Protein AF-A0A4R3A2L8-F1 (afdb_monomer_lite)

pLDDT: mean 87.56, std 13.2, range [48.69, 98.38]

Radius of gyration: 19.35 Å; chains: 1; bounding box: 38×55×42 Å

Sequence (112 aa):
MFNNTFIKFILLLIIFIFIEEMKKFPNVCPSCDTKLEVSKLTCSSCNTEVSGKFMLPIWTQLTLEEQDFVLEFLLKSGSLKEMANQLGKSYPTVRNKLDDLIDKLLGLKNND

Structure (mmCIF, N/CA/C/O backbone):
data_AF-A0A4R3A2L8-F1
#
_entry.id   AF-A0A4R3A2L8-F1
#
loop_
_atom_site.group_PDB
_atom_site.id
_atom_site.type_symbol
_atom_site.label_atom_id
_atom_site.label_alt_id
_atom_site.label_comp_id
_atom_site.label_asym_id
_atom_site.label_entity_id
_atom_site.label_seq_id
_atom_site.pdbx_PDB_ins_code
_atom_site.Cartn_x
_atom_site.Cartn_y
_atom_site.Cartn_z
_atom_site.occupancy
_atom_site.B_iso_or_equiv
_atom_site.auth_seq_id
_atom_site.auth_comp_id
_atom_site.auth_asym_id
_atom_site.auth_atom_id
_atom_site.pdbx_PDB_model_num
ATOM 1 N N . MET A 1 1 ? -16.028 40.356 4.380 1.00 52.44 1 MET A N 1
ATOM 2 C CA . MET A 1 1 ? -15.665 39.455 5.495 1.00 52.44 1 MET A CA 1
ATOM 3 C C . MET A 1 1 ? -16.095 38.054 5.078 1.00 52.44 1 MET A C 1
ATOM 5 O O . MET A 1 1 ? -17.288 37.788 5.049 1.00 52.44 1 MET A O 1
ATOM 9 N N . PHE A 1 2 ? -15.177 37.222 4.578 1.00 57.62 2 PHE A N 1
ATOM 10 C CA . PHE A 1 2 ? -15.540 35.876 4.118 1.00 57.62 2 PHE A CA 1
ATOM 11 C C . PHE A 1 2 ? -15.897 35.011 5.331 1.00 57.62 2 PHE A C 1
ATOM 13 O O . PHE A 1 2 ? -15.152 34.984 6.306 1.00 57.62 2 PHE A O 1
ATOM 20 N N . ASN A 1 3 ? -17.058 34.355 5.297 1.00 72.81 3 ASN A N 1
ATOM 21 C CA . ASN A 1 3 ? -17.514 33.504 6.395 1.00 72.81 3 ASN A CA 1
ATOM 22 C C . ASN A 1 3 ? -16.608 32.259 6.513 1.00 72.81 3 ASN A C 1
ATOM 24 O O . ASN A 1 3 ? -16.125 31.752 5.499 1.00 72.81 3 ASN A O 1
ATOM 28 N N . ASN A 1 4 ? -16.418 31.733 7.727 1.00 69.94 4 ASN A N 1
ATOM 29 C CA . ASN A 1 4 ? -15.593 30.550 8.008 1.00 69.94 4 ASN A CA 1
ATOM 30 C C . ASN A 1 4 ? -15.965 29.338 7.138 1.00 69.94 4 ASN A C 1
ATOM 32 O O . ASN A 1 4 ? -15.092 28.563 6.760 1.00 69.94 4 ASN A O 1
ATOM 36 N N . THR A 1 5 ? -17.235 29.200 6.750 1.00 78.62 5 THR A N 1
ATOM 37 C CA . THR A 1 5 ? -17.692 28.157 5.817 1.00 78.62 5 THR A CA 1
ATOM 38 C C . THR A 1 5 ? -17.070 28.299 4.424 1.00 78.62 5 THR A C 1
ATOM 40 O O . THR A 1 5 ? -16.684 27.302 3.823 1.00 78.62 5 THR A O 1
ATOM 43 N N . 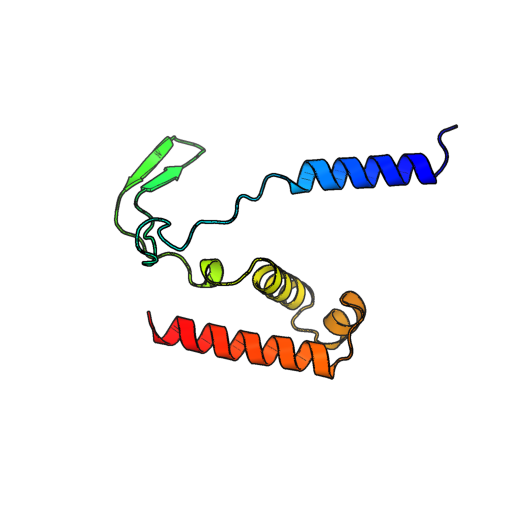PHE A 1 6 ? -16.917 29.527 3.925 1.00 84.31 6 PHE A N 1
ATOM 44 C CA . PHE A 1 6 ? -16.328 29.806 2.613 1.00 84.31 6 PHE A CA 1
ATOM 45 C C . PHE A 1 6 ? -14.815 29.562 2.612 1.00 84.31 6 PHE A C 1
ATOM 47 O O . PHE A 1 6 ? -14.285 28.948 1.692 1.00 84.31 6 PHE A O 1
ATOM 54 N N . ILE A 1 7 ? -14.133 29.953 3.693 1.00 80.94 7 ILE A N 1
ATOM 55 C CA . ILE A 1 7 ? -12.703 29.672 3.890 1.00 80.94 7 ILE A CA 1
ATOM 56 C C . ILE A 1 7 ? -12.463 28.157 3.977 1.00 80.94 7 ILE A C 1
ATOM 58 O O . ILE A 1 7 ? -11.541 27.639 3.353 1.00 80.94 7 ILE A O 1
ATOM 62 N N . LYS A 1 8 ? -13.330 27.423 4.687 1.00 77.00 8 LYS A N 1
ATOM 63 C CA . LYS A 1 8 ? -13.257 25.959 4.797 1.00 77.00 8 LYS A CA 1
ATOM 64 C C . LYS A 1 8 ? -13.509 25.263 3.456 1.00 77.00 8 LYS A C 1
ATOM 66 O O . LYS A 1 8 ? -12.847 24.276 3.162 1.00 77.00 8 LYS A O 1
ATOM 71 N N . PHE A 1 9 ? -14.415 25.792 2.632 1.00 85.50 9 PHE A N 1
ATOM 72 C CA . PHE A 1 9 ? -14.680 25.279 1.286 1.00 85.50 9 PHE A CA 1
ATOM 73 C C . PHE A 1 9 ? -13.497 25.508 0.338 1.00 85.50 9 PHE A C 1
ATOM 75 O O . PHE A 1 9 ? -13.119 24.600 -0.392 1.00 85.50 9 PHE A O 1
ATOM 82 N N . ILE A 1 10 ? -12.857 26.679 0.404 1.00 83.56 10 ILE A N 1
ATOM 83 C CA . ILE A 1 10 ? -11.638 26.971 -0.363 1.00 83.56 10 ILE A CA 1
ATOM 84 C C . ILE A 1 10 ? -10.475 26.083 0.087 1.00 83.56 10 ILE A C 1
ATOM 86 O O . ILE A 1 10 ? -9.788 25.530 -0.760 1.00 83.56 10 ILE A O 1
ATOM 90 N N . LEU A 1 11 ? -10.266 25.895 1.394 1.00 76.19 11 LEU A N 1
ATOM 91 C CA . LEU A 1 11 ? -9.231 24.986 1.898 1.00 76.19 11 LEU A CA 1
ATOM 92 C C . LEU A 1 11 ? -9.486 23.541 1.462 1.00 76.19 11 LEU A C 1
ATOM 94 O O . LEU A 1 11 ? -8.552 22.873 1.037 1.00 76.19 11 LEU A O 1
ATOM 98 N N . LEU A 1 12 ? -10.739 23.078 1.507 1.00 76.19 12 LEU A N 1
ATOM 99 C CA . LEU A 1 12 ? -11.118 21.759 1.000 1.00 76.19 12 LEU A CA 1
ATOM 100 C C . LEU A 1 12 ? -10.880 21.637 -0.504 1.00 76.19 12 LEU A C 1
ATOM 102 O O . LEU A 1 12 ? -10.338 20.626 -0.920 1.00 76.19 12 LEU A O 1
ATOM 106 N N . LEU A 1 13 ? -11.219 22.655 -1.300 1.00 75.88 13 LEU A N 1
ATOM 107 C CA . LEU A 1 13 ? -10.949 22.682 -2.740 1.00 75.88 13 LEU A CA 1
ATOM 108 C C . LEU A 1 13 ? -9.452 22.706 -3.051 1.00 75.88 13 LEU A C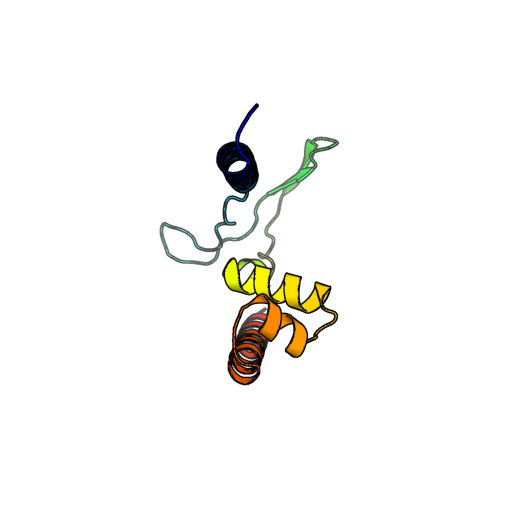 1
ATOM 110 O O . LEU A 1 13 ? -9.022 21.981 -3.933 1.00 75.88 13 LEU A O 1
ATOM 114 N N . ILE A 1 14 ? -8.648 23.486 -2.323 1.00 74.00 14 ILE A N 1
ATOM 115 C CA . ILE A 1 14 ? -7.187 23.518 -2.4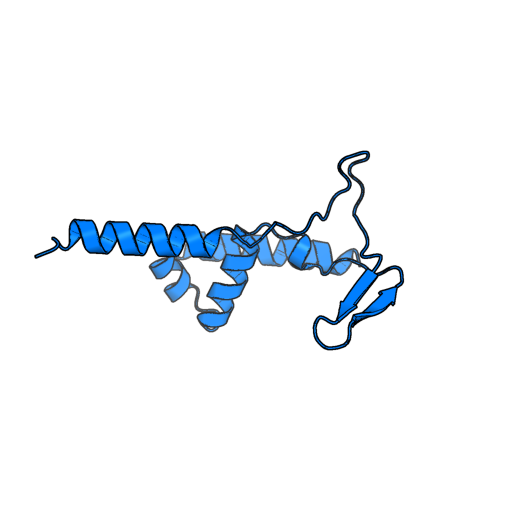86 1.00 74.00 14 ILE A CA 1
ATOM 116 C C . ILE A 1 14 ? -6.590 22.158 -2.119 1.00 74.00 14 ILE A C 1
ATOM 118 O O . ILE A 1 14 ? -5.773 21.643 -2.868 1.00 74.00 14 ILE A O 1
ATOM 122 N N . ILE A 1 15 ? -7.030 21.542 -1.019 1.00 67.25 15 ILE A N 1
ATOM 123 C CA . ILE A 1 15 ? -6.631 20.179 -0.646 1.00 67.25 15 ILE A CA 1
ATOM 124 C C . ILE A 1 15 ? -7.046 19.184 -1.741 1.00 67.25 15 ILE A C 1
ATOM 126 O O . ILE A 1 15 ? -6.236 18.360 -2.138 1.00 67.25 15 ILE A O 1
ATOM 130 N N . PHE A 1 16 ? -8.261 19.293 -2.285 1.00 64.19 16 PHE A N 1
ATOM 131 C CA . PHE A 1 16 ? -8.746 18.432 -3.370 1.00 64.19 16 PHE A CA 1
ATOM 132 C C . PHE A 1 16 ? -7.916 18.592 -4.655 1.00 64.19 16 PHE A C 1
ATOM 134 O O . PHE A 1 16 ? -7.555 17.597 -5.271 1.00 64.19 16 PHE A O 1
ATOM 141 N N . ILE A 1 17 ? -7.556 19.831 -5.008 1.00 59.28 17 ILE A N 1
ATOM 142 C CA . ILE A 1 17 ? -6.690 20.168 -6.150 1.00 59.28 17 ILE A CA 1
ATOM 143 C C . ILE A 1 17 ? -5.261 19.644 -5.929 1.00 59.28 17 ILE A C 1
ATOM 145 O O . ILE A 1 17 ? -4.639 19.159 -6.866 1.00 59.28 17 ILE A O 1
ATOM 149 N N . PHE A 1 18 ? -4.736 19.694 -4.700 1.00 56.12 18 PHE A N 1
ATOM 150 C CA . PHE A 1 18 ? -3.406 19.163 -4.368 1.00 56.12 18 PHE A CA 1
ATOM 151 C C . PHE A 1 18 ? -3.356 17.627 -4.279 1.00 56.12 18 PHE A C 1
ATOM 153 O O . PHE A 1 18 ? -2.280 17.052 -4.418 1.00 56.12 18 PHE A O 1
ATOM 160 N N . ILE A 1 19 ? -4.488 16.951 -4.053 1.00 53.47 19 ILE A N 1
ATOM 161 C CA . ILE A 1 19 ? -4.566 15.482 -3.960 1.00 53.47 19 ILE A CA 1
ATOM 162 C C . ILE A 1 19 ? -4.591 14.809 -5.350 1.00 53.47 19 ILE A C 1
ATOM 164 O O . ILE A 1 19 ? -4.300 13.619 -5.459 1.00 53.47 19 ILE A O 1
ATOM 168 N N . GLU A 1 20 ? -4.879 15.543 -6.429 1.00 48.69 20 GLU A N 1
ATOM 169 C CA . GLU A 1 20 ? -5.179 14.955 -7.745 1.00 48.69 20 GLU A CA 1
ATOM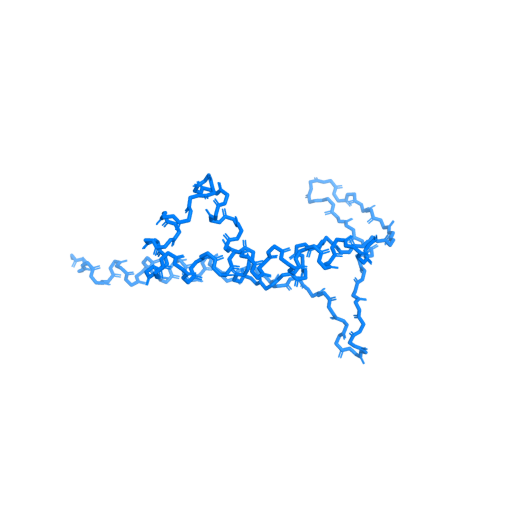 170 C C . GLU A 1 20 ? -3.989 14.360 -8.536 1.00 48.69 20 GLU A C 1
ATOM 172 O O . GLU A 1 20 ? -4.204 13.790 -9.605 1.00 48.69 20 GLU A O 1
ATOM 177 N N . GLU A 1 21 ? -2.745 14.395 -8.043 1.00 50.97 21 GLU A N 1
ATOM 178 C CA . GLU A 1 21 ? -1.571 14.004 -8.855 1.00 50.97 21 GLU A CA 1
ATOM 179 C C . GLU A 1 21 ? -0.832 12.717 -8.442 1.00 50.97 21 GLU A C 1
ATOM 181 O O . GLU A 1 21 ? 0.287 12.46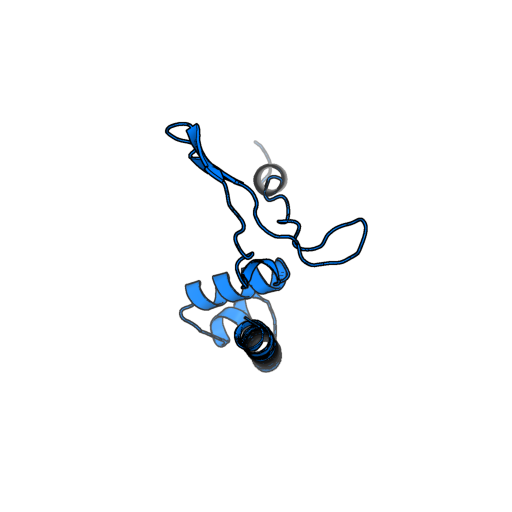8 -8.885 1.00 50.97 21 GLU A O 1
ATOM 186 N N . MET A 1 22 ? -1.447 11.819 -7.671 1.00 51.34 22 MET A N 1
ATOM 187 C CA . MET A 1 22 ? -0.868 10.487 -7.424 1.00 51.34 22 MET A CA 1
ATOM 188 C C . MET A 1 22 ? -1.551 9.439 -8.308 1.00 51.34 22 MET A C 1
ATOM 190 O O . MET A 1 22 ? -2.432 8.695 -7.874 1.00 51.34 22 MET A O 1
ATOM 194 N N . LYS A 1 23 ? -1.151 9.366 -9.585 1.00 61.38 23 LYS A N 1
ATOM 195 C CA . LYS A 1 23 ? -1.573 8.268 -10.470 1.00 61.38 23 LYS A CA 1
ATOM 196 C C . LYS A 1 23 ? -1.119 6.940 -9.864 1.00 61.38 23 LYS A C 1
ATOM 198 O O . LYS A 1 23 ? 0.073 6.724 -9.652 1.00 61.38 23 LYS A O 1
ATOM 203 N N . LYS A 1 24 ? -2.072 6.040 -9.603 1.00 66.94 24 LYS A N 1
ATOM 204 C CA . LYS A 1 24 ? -1.789 4.690 -9.103 1.00 66.94 24 LYS A CA 1
ATOM 205 C C . LYS A 1 24 ? -0.805 3.997 -10.045 1.00 66.94 24 LYS A C 1
ATOM 207 O O . LYS A 1 24 ? -1.036 3.953 -11.253 1.00 66.94 24 LYS A O 1
ATOM 212 N N . PHE A 1 25 ? 0.267 3.443 -9.488 1.00 77.00 25 PHE A N 1
ATOM 213 C CA . PHE A 1 25 ? 1.230 2.675 -10.266 1.00 77.00 25 PHE A CA 1
ATOM 214 C C . PHE A 1 25 ? 0.531 1.428 -10.844 1.00 77.00 25 PHE A C 1
ATOM 216 O O . PHE A 1 25 ? 0.010 0.622 -10.064 1.00 77.00 25 PHE A O 1
ATOM 223 N N . PRO A 1 26 ? 0.469 1.247 -12.176 1.00 84.25 26 PRO A N 1
ATOM 224 C CA . PRO A 1 26 ? -0.135 0.059 -12.760 1.00 84.25 26 PRO A CA 1
ATOM 225 C C . PRO A 1 26 ? 0.778 -1.141 -12.497 1.00 84.25 26 PRO A C 1
ATOM 227 O O . PRO A 1 26 ? 1.918 -1.182 -12.950 1.00 84.25 26 PRO A O 1
ATOM 230 N N . ASN A 1 27 ? 0.280 -2.117 -11.742 1.00 86.69 27 ASN A N 1
ATOM 231 C CA . ASN A 1 27 ? 1.013 -3.333 -11.378 1.00 86.69 27 ASN A CA 1
ATOM 232 C C . ASN A 1 27 ? 0.536 -4.581 -12.148 1.00 86.69 27 ASN A C 1
ATOM 234 O O . ASN A 1 27 ? 1.147 -5.643 -12.035 1.00 86.69 27 ASN A O 1
ATOM 238 N N . VAL A 1 28 ? -0.520 -4.442 -12.957 1.00 88.31 28 VAL A N 1
ATOM 239 C CA . VAL A 1 28 ? -1.139 -5.502 -13.764 1.00 88.31 28 VAL A CA 1
ATOM 240 C C . VAL A 1 28 ? -1.307 -5.020 -15.206 1.00 88.31 28 VAL A C 1
ATOM 242 O O . VAL A 1 28 ? -1.667 -3.867 -15.450 1.00 88.31 28 VAL A O 1
ATOM 245 N N . CYS A 1 29 ? -1.031 -5.904 -16.165 1.00 90.00 29 CYS A N 1
ATOM 246 C CA . CYS A 1 29 ? -1.177 -5.650 -17.591 1.00 90.00 29 CYS A CA 1
ATOM 247 C C . CYS A 1 29 ? -2.665 -5.656 -17.990 1.00 90.00 29 CYS A C 1
ATOM 249 O O . CYS A 1 29 ? -3.309 -6.692 -17.840 1.00 90.00 29 CYS A O 1
ATOM 251 N N . PRO A 1 30 ? -3.214 -4.572 -18.573 1.00 92.00 30 PRO A N 1
ATOM 252 C CA . PRO A 1 30 ? -4.633 -4.493 -18.942 1.00 92.00 30 PRO A CA 1
ATOM 253 C C . PRO A 1 30 ? -5.037 -5.417 -20.104 1.00 92.00 30 PRO A C 1
ATOM 255 O O . PRO A 1 30 ? -6.218 -5.512 -20.421 1.00 92.00 30 PRO A O 1
ATOM 258 N N . SER A 1 31 ? -4.073 -6.063 -20.765 1.00 95.69 31 SER A N 1
ATOM 259 C CA . SER A 1 31 ? -4.327 -6.947 -21.909 1.00 95.69 31 SER A CA 1
ATOM 260 C C . SER A 1 31 ? -4.376 -8.430 -21.541 1.00 95.69 31 SER A C 1
ATOM 262 O O . SER A 1 31 ? -5.016 -9.203 -22.248 1.00 95.69 31 SER A O 1
ATOM 264 N N . CYS A 1 32 ? -3.656 -8.854 -20.499 1.00 95.31 32 CYS A N 1
ATOM 265 C CA . CYS A 1 32 ? -3.498 -10.275 -20.158 1.00 95.31 32 CYS A CA 1
ATOM 266 C C . CYS A 1 32 ? -3.461 -10.562 -18.653 1.00 95.31 32 CYS A C 1
ATOM 268 O O . CYS A 1 32 ? -3.144 -11.681 -18.263 1.00 95.31 32 CYS A O 1
ATOM 270 N N . ASP A 1 33 ? -3.721 -9.557 -17.815 1.00 90.94 33 ASP A N 1
ATOM 271 C CA . ASP A 1 33 ? -3.781 -9.648 -16.351 1.00 90.94 33 ASP A CA 1
ATOM 272 C C . ASP A 1 33 ? -2.497 -10.155 -15.661 1.00 90.94 33 ASP A C 1
ATOM 274 O O . ASP A 1 33 ? -2.480 -10.446 -14.465 1.00 90.94 33 ASP A O 1
ATOM 278 N N . THR A 1 34 ? -1.376 -10.217 -16.385 1.00 90.00 34 THR A N 1
ATOM 279 C CA . THR A 1 34 ? -0.069 -10.589 -15.826 1.00 90.00 34 THR A CA 1
ATOM 280 C C . THR A 1 34 ? 0.580 -9.414 -15.096 1.00 90.00 34 THR A C 1
ATOM 282 O O . THR A 1 34 ? 0.329 -8.251 -15.421 1.00 90.00 34 THR A O 1
ATOM 285 N N . LYS A 1 35 ? 1.472 -9.700 -14.137 1.00 88.19 35 LYS A N 1
ATOM 286 C CA . LYS A 1 35 ? 2.244 -8.661 -13.436 1.00 88.19 35 LYS A CA 1
ATOM 287 C C . LYS A 1 35 ? 3.126 -7.878 -14.414 1.00 88.19 35 LYS A C 1
ATOM 289 O O . LYS A 1 35 ? 3.707 -8.459 -15.330 1.00 88.19 35 LYS A O 1
ATOM 294 N N . LEU A 1 36 ? 3.209 -6.565 -14.215 1.00 90.50 36 LEU A N 1
ATOM 295 C CA . LEU A 1 36 ? 4.102 -5.689 -14.976 1.00 90.50 36 LEU A CA 1
ATOM 296 C C . LEU A 1 36 ? 5.513 -5.670 -14.367 1.00 90.50 36 LEU A C 1
ATOM 298 O O . LEU A 1 36 ? 5.687 -5.858 -13.165 1.00 90.50 36 LEU A O 1
ATOM 302 N N . GLU A 1 37 ? 6.510 -5.389 -15.203 1.00 90.38 37 GLU A N 1
ATOM 303 C CA . GLU A 1 37 ? 7.897 -5.122 -14.805 1.00 90.38 37 GLU A CA 1
ATOM 304 C C . GLU A 1 37 ? 8.256 -3.675 -15.161 1.00 90.38 37 GLU A C 1
ATOM 306 O O . GLU A 1 37 ? 7.768 -3.124 -16.153 1.00 90.38 37 GLU A O 1
ATOM 311 N N . VAL A 1 38 ? 9.133 -3.050 -14.376 1.00 91.44 38 VAL A N 1
ATOM 312 C CA . VAL A 1 38 ? 9.699 -1.745 -14.730 1.00 91.44 38 VAL A CA 1
ATOM 313 C C . VAL A 1 38 ? 10.738 -1.959 -15.825 1.00 91.44 38 VAL A C 1
ATOM 315 O O . VAL A 1 38 ? 11.679 -2.729 -15.639 1.00 91.44 38 VAL A O 1
ATOM 318 N N . SER A 1 39 ? 10.586 -1.260 -16.951 1.00 93.88 39 SER A N 1
ATOM 319 C CA . SER A 1 39 ? 11.517 -1.343 -18.084 1.00 93.88 39 SER A CA 1
ATOM 320 C C . SER A 1 39 ? 12.574 -0.230 -18.105 1.00 93.88 39 SER A C 1
ATOM 322 O O . SER A 1 39 ? 13.634 -0.377 -18.720 1.00 93.88 39 SER A O 1
ATOM 324 N N . LYS A 1 40 ? 12.271 0.915 -17.478 1.00 94.81 40 LYS A N 1
ATOM 325 C CA . LYS A 1 40 ? 13.062 2.144 -17.587 1.00 94.81 40 LYS A CA 1
ATOM 326 C C . LYS A 1 40 ? 12.801 3.100 -16.421 1.00 94.81 40 LYS A C 1
ATOM 328 O O . LYS A 1 40 ? 11.654 3.307 -16.035 1.00 94.81 40 LYS A O 1
ATOM 333 N N . LEU A 1 41 ? 13.864 3.719 -15.912 1.00 94.06 41 LEU A N 1
ATOM 334 C CA . LEU A 1 41 ? 13.841 4.815 -14.941 1.00 94.06 41 LEU A CA 1
ATOM 335 C C . LEU A 1 41 ? 14.592 6.020 -15.517 1.00 94.06 41 LEU A C 1
ATOM 337 O O . LEU A 1 41 ? 15.624 5.849 -16.167 1.00 94.06 41 LEU A O 1
ATOM 341 N N . THR A 1 42 ? 14.104 7.229 -15.248 1.00 96.69 42 THR A N 1
ATOM 342 C CA . THR A 1 42 ? 14.734 8.477 -15.703 1.00 96.69 42 THR A CA 1
ATOM 343 C C . THR A 1 42 ? 15.004 9.385 -14.511 1.00 96.69 42 THR A C 1
ATOM 345 O O . THR A 1 42 ? 14.101 9.686 -13.732 1.00 96.69 42 THR A O 1
ATOM 348 N N . CYS A 1 43 ? 16.250 9.835 -14.368 1.00 96.69 43 CYS A N 1
ATOM 349 C CA . CYS A 1 43 ? 16.625 10.828 -13.366 1.00 96.69 43 CYS A CA 1
ATOM 350 C C . CYS A 1 43 ? 16.118 12.216 -13.781 1.00 96.69 43 CYS A C 1
ATOM 352 O O . CYS A 1 43 ? 16.501 12.718 -14.835 1.00 96.69 43 CYS A O 1
ATOM 354 N N . SER A 1 44 ? 15.322 12.873 -12.938 1.00 95.81 44 SER A N 1
ATOM 355 C CA . SER A 1 44 ? 14.777 14.210 -13.219 1.00 95.81 44 SER A CA 1
ATOM 356 C C . SER A 1 44 ? 15.818 15.337 -13.173 1.00 95.81 44 SER A C 1
ATOM 358 O O . SER A 1 44 ? 15.558 16.422 -13.684 1.00 95.81 44 SER A O 1
ATOM 360 N N . SER A 1 45 ? 16.995 15.109 -12.579 1.00 97.81 45 SER A N 1
ATOM 361 C CA . SER A 1 45 ? 18.035 16.141 -12.434 1.00 97.81 45 SER A CA 1
ATOM 362 C C . SER A 1 45 ? 19.025 16.193 -13.599 1.00 97.81 45 SER A C 1
ATOM 364 O O . SER A 1 45 ? 19.500 17.270 -13.945 1.00 97.81 45 SER A O 1
ATOM 366 N N . CYS A 1 46 ? 19.368 15.046 -14.191 1.00 97.75 46 CYS A N 1
ATOM 367 C CA . CYS A 1 46 ? 20.378 14.955 -15.256 1.00 97.75 46 CYS A CA 1
ATOM 368 C C . CYS A 1 46 ? 19.911 14.186 -16.499 1.00 97.75 46 CYS A C 1
ATOM 370 O O . CYS A 1 46 ? 20.694 14.007 -17.427 1.00 97.75 46 CYS A O 1
ATOM 372 N N . ASN A 1 47 ? 18.652 13.734 -16.531 1.00 97.19 47 ASN A N 1
ATOM 373 C CA . ASN A 1 47 ? 18.054 12.942 -17.611 1.00 97.19 47 ASN A CA 1
ATOM 374 C C . ASN A 1 47 ? 18.738 11.594 -17.890 1.00 97.19 47 ASN A C 1
ATOM 376 O O . ASN A 1 47 ? 18.448 10.967 -18.905 1.00 97.19 47 ASN A O 1
ATOM 380 N N . THR A 1 48 ? 19.611 11.113 -16.998 1.00 97.81 48 THR A N 1
ATOM 381 C CA . THR A 1 48 ? 20.179 9.766 -17.115 1.00 97.81 48 THR A CA 1
ATOM 382 C C . THR A 1 48 ? 19.066 8.727 -17.121 1.00 97.81 48 THR A C 1
ATOM 384 O O . THR A 1 48 ? 18.200 8.722 -16.241 1.00 97.81 48 THR A O 1
ATOM 387 N N . GLU A 1 49 ? 19.129 7.828 -18.098 1.00 97.94 49 GLU A N 1
ATOM 388 C CA . GLU A 1 49 ? 18.183 6.735 -18.262 1.00 97.94 49 GLU A CA 1
ATOM 389 C C . GLU A 1 49 ? 18.818 5.417 -17.829 1.00 97.94 49 GLU A C 1
ATOM 391 O O . GLU A 1 49 ? 19.902 5.048 -18.282 1.00 97.94 49 GLU A O 1
ATOM 396 N N . VAL A 1 50 ? 18.117 4.685 -16.972 1.00 96.69 50 VAL A N 1
ATOM 397 C CA . VAL A 1 50 ? 18.493 3.337 -16.549 1.00 96.69 50 VAL A CA 1
ATOM 398 C C . VAL A 1 50 ? 17.449 2.382 -17.108 1.00 96.69 50 VAL A C 1
ATOM 400 O O . VAL A 1 50 ? 16.292 2.418 -16.696 1.00 96.69 50 VAL A O 1
ATOM 403 N N . SER A 1 51 ? 17.847 1.557 -18.076 1.00 97.00 51 SER A N 1
ATOM 404 C CA . SER A 1 51 ? 16.968 0.577 -18.729 1.00 97.00 51 SER A CA 1
ATOM 405 C C . SER A 1 51 ? 17.342 -0.841 -18.312 1.00 97.00 51 SER A C 1
ATOM 407 O O . SER A 1 51 ? 18.517 -1.154 -18.136 1.00 97.00 51 SER A O 1
ATOM 409 N N . GLY A 1 52 ? 16.343 -1.701 -18.159 1.00 93.94 52 GLY A N 1
ATOM 410 C CA . GLY A 1 52 ? 16.514 -3.071 -17.686 1.00 93.94 52 GLY A CA 1
ATOM 411 C C . GLY A 1 52 ? 15.170 -3.693 -17.336 1.00 93.94 52 GLY A C 1
ATOM 412 O O . GLY A 1 52 ? 14.135 -3.072 -17.536 1.00 93.94 52 GLY A O 1
ATOM 413 N N . LYS A 1 53 ? 15.179 -4.918 -16.817 1.00 92.50 53 LYS A N 1
ATOM 414 C CA . LYS A 1 53 ? 13.987 -5.531 -16.227 1.00 92.50 53 LYS A CA 1
ATOM 415 C C . LYS A 1 53 ? 14.112 -5.451 -14.718 1.00 92.50 53 LYS A C 1
ATOM 417 O O . LYS A 1 53 ? 14.995 -6.091 -14.152 1.00 92.50 53 LYS A O 1
ATOM 422 N N . PHE A 1 54 ? 13.258 -4.658 -14.084 1.00 90.12 54 PHE A N 1
ATOM 423 C CA . PHE A 1 54 ? 13.213 -4.554 -12.631 1.00 90.12 54 PHE A CA 1
ATOM 424 C C . PHE A 1 54 ? 11.849 -5.005 -12.128 1.00 90.12 54 PHE A C 1
ATOM 426 O O . PHE A 1 54 ? 10.807 -4.620 -12.668 1.00 90.12 54 PHE A O 1
ATOM 433 N N . MET A 1 55 ? 11.859 -5.812 -11.073 1.00 86.31 55 MET A N 1
ATOM 434 C CA . MET A 1 55 ? 10.632 -6.190 -10.390 1.00 86.31 55 MET A CA 1
ATOM 435 C C . MET A 1 55 ? 10.003 -4.975 -9.720 1.00 86.31 55 MET A C 1
ATOM 437 O O . MET A 1 55 ? 10.693 -4.081 -9.220 1.00 86.31 55 MET A O 1
ATOM 441 N N . LEU A 1 56 ? 8.674 -4.955 -9.698 1.00 87.50 56 LEU A N 1
ATOM 442 C CA . LEU A 1 56 ? 7.951 -3.945 -8.949 1.00 87.50 56 LEU A CA 1
ATOM 443 C C . LEU A 1 56 ? 8.127 -4.171 -7.444 1.00 87.50 56 LEU A C 1
ATOM 445 O O . LEU A 1 56 ? 7.998 -5.307 -6.988 1.00 87.50 56 LEU A O 1
ATOM 449 N N . PRO A 1 57 ? 8.361 -3.110 -6.650 1.00 87.25 57 PRO A N 1
ATOM 450 C CA . PRO A 1 57 ? 8.412 -3.236 -5.202 1.00 87.25 57 PRO A CA 1
ATOM 451 C C . PRO A 1 57 ? 7.123 -3.844 -4.649 1.00 87.25 57 PRO A C 1
ATOM 453 O O . PRO A 1 57 ? 6.027 -3.513 -5.108 1.00 87.25 57 PRO A O 1
ATOM 456 N N . ILE A 1 58 ? 7.245 -4.654 -3.600 1.00 88.81 58 ILE A N 1
ATOM 457 C CA . ILE A 1 58 ? 6.135 -5.346 -2.922 1.00 88.81 58 ILE A CA 1
ATOM 458 C C . ILE A 1 58 ? 4.986 -4.384 -2.567 1.00 88.81 58 ILE A C 1
ATOM 460 O O . ILE A 1 58 ? 3.813 -4.699 -2.747 1.00 88.81 58 ILE A O 1
ATOM 464 N N . TRP A 1 59 ? 5.329 -3.162 -2.151 1.00 88.00 59 TRP A N 1
ATOM 465 C CA . TRP A 1 59 ? 4.394 -2.090 -1.797 1.00 88.00 59 TRP A CA 1
ATOM 466 C C . TRP A 1 59 ? 3.415 -1.725 -2.914 1.00 88.00 59 TRP A C 1
ATOM 468 O O . TRP A 1 59 ? 2.272 -1.377 -2.638 1.00 88.00 59 TRP A O 1
ATOM 478 N N . THR A 1 60 ? 3.823 -1.858 -4.179 1.00 87.88 60 THR A N 1
ATOM 479 C CA . THR A 1 60 ? 2.949 -1.579 -5.329 1.00 87.88 60 THR A CA 1
ATOM 480 C C . THR A 1 60 ? 1.799 -2.579 -5.451 1.00 87.88 60 THR A C 1
ATOM 482 O O . THR A 1 60 ? 0.820 -2.293 -6.133 1.00 87.88 60 THR A O 1
ATOM 485 N N . GLN A 1 61 ? 1.890 -3.741 -4.794 1.00 87.00 61 GLN A N 1
ATOM 486 C CA . GLN A 1 61 ? 0.836 -4.760 -4.747 1.00 87.00 61 GLN A CA 1
ATOM 487 C C . GLN A 1 61 ? -0.191 -4.488 -3.631 1.00 87.00 61 GLN A C 1
ATOM 489 O O . GLN A 1 61 ? -1.244 -5.127 -3.594 1.00 87.00 61 GLN A O 1
ATOM 494 N N . LEU A 1 62 ? 0.077 -3.523 -2.745 1.00 90.44 62 LEU A N 1
ATOM 495 C CA . LEU A 1 62 ? -0.892 -3.036 -1.769 1.00 90.44 62 LEU A CA 1
ATOM 496 C C . LEU A 1 62 ? -1.834 -2.005 -2.402 1.00 90.44 62 LEU A C 1
ATOM 498 O O . LEU A 1 62 ? -1.447 -1.209 -3.261 1.00 90.44 62 LEU A O 1
ATOM 502 N N . THR A 1 63 ? -3.082 -1.994 -1.947 1.00 89.62 63 THR A N 1
ATOM 503 C CA . THR A 1 63 ? -4.034 -0.915 -2.233 1.00 89.62 63 THR A CA 1
ATOM 504 C C . THR A 1 63 ? -3.557 0.397 -1.604 1.00 89.62 63 THR A C 1
ATOM 506 O O . THR A 1 63 ? -2.765 0.384 -0.665 1.00 89.62 63 THR A O 1
ATOM 509 N N . LEU A 1 64 ? -4.053 1.539 -2.092 1.00 87.00 64 LEU A N 1
ATOM 510 C CA . LEU A 1 64 ? -3.705 2.843 -1.512 1.00 87.00 64 LEU A CA 1
ATOM 511 C C . LEU A 1 64 ? -4.092 2.916 -0.027 1.00 87.00 64 LEU A C 1
ATOM 513 O O . LEU A 1 64 ? -3.292 3.349 0.788 1.00 87.00 64 LEU A O 1
ATOM 517 N N . GLU A 1 65 ? -5.257 2.377 0.342 1.00 90.75 65 GLU A N 1
ATOM 518 C CA . GLU A 1 65 ? -5.709 2.339 1.738 1.00 90.75 65 GLU A CA 1
ATOM 519 C C . GLU A 1 65 ? -4.781 1.508 2.643 1.00 90.75 65 GLU A C 1
ATOM 521 O O . GLU A 1 65 ? -4.569 1.843 3.808 1.00 90.75 65 GLU A O 1
ATOM 526 N N . GLU A 1 66 ? -4.229 0.408 2.128 1.00 94.31 66 GLU A N 1
ATOM 527 C CA . GLU A 1 66 ? -3.245 -0.400 2.853 1.00 94.31 66 GLU A CA 1
ATOM 528 C C . GLU A 1 66 ? -1.905 0.337 2.976 1.00 94.31 66 GLU A C 1
ATOM 530 O O . GLU A 1 66 ? -1.309 0.316 4.048 1.00 94.31 66 GLU A O 1
ATOM 535 N N . GLN A 1 67 ? -1.446 1.018 1.919 1.00 93.06 67 GLN A N 1
ATOM 536 C CA . GLN A 1 67 ? -0.218 1.824 1.957 1.00 93.06 67 GLN A CA 1
ATOM 537 C C . GLN A 1 67 ? -0.331 2.968 2.972 1.00 93.06 67 GLN A C 1
ATOM 539 O O . GLN A 1 67 ? 0.557 3.131 3.810 1.00 93.06 67 GLN A O 1
ATOM 544 N N . ASP A 1 68 ? -1.450 3.694 2.955 1.00 93.12 68 ASP A N 1
ATOM 545 C CA . ASP A 1 68 ? -1.740 4.767 3.906 1.00 93.12 68 ASP A CA 1
ATOM 546 C C . ASP A 1 68 ? -1.809 4.228 5.337 1.00 93.12 68 ASP A C 1
ATOM 548 O O . ASP A 1 68 ? -1.271 4.834 6.262 1.00 93.12 68 ASP A O 1
ATOM 552 N N . PHE A 1 69 ? -2.410 3.049 5.535 1.00 96.00 69 PHE A N 1
ATOM 553 C CA . PHE A 1 69 ? -2.436 2.407 6.846 1.00 96.00 69 PHE A CA 1
ATOM 554 C C . PHE A 1 69 ? -1.026 2.103 7.371 1.00 96.00 69 PHE A C 1
ATOM 556 O O . PHE A 1 69 ? -0.755 2.384 8.538 1.00 96.00 69 PHE A O 1
ATOM 563 N N . VAL A 1 70 ? -0.126 1.557 6.538 1.00 96.12 70 VAL A N 1
ATOM 564 C CA . VAL A 1 70 ? 1.275 1.302 6.930 1.00 96.12 70 VAL A CA 1
ATOM 565 C C . VAL A 1 70 ? 1.980 2.606 7.274 1.00 96.12 70 VAL A C 1
ATOM 567 O O . VAL A 1 70 ? 2.636 2.686 8.313 1.00 96.12 70 VAL A O 1
ATOM 570 N N . LEU A 1 71 ? 1.846 3.621 6.419 1.00 95.56 71 LEU A N 1
ATOM 571 C CA . LEU A 1 71 ? 2.482 4.918 6.615 1.00 95.56 71 LEU A CA 1
ATOM 572 C C . LEU A 1 71 ? 2.052 5.543 7.944 1.00 95.56 71 LEU A C 1
ATOM 574 O O . LEU A 1 71 ? 2.899 5.868 8.774 1.00 95.56 71 LEU A O 1
ATOM 578 N N . GLU A 1 72 ? 0.746 5.646 8.178 1.00 96.38 72 GLU A N 1
ATOM 579 C CA . GLU A 1 72 ? 0.202 6.200 9.416 1.00 96.38 72 GLU A CA 1
ATOM 580 C C . GLU A 1 72 ? 0.621 5.371 10.631 1.00 96.38 72 GLU A C 1
ATOM 582 O O . GLU A 1 72 ? 1.077 5.926 11.629 1.00 96.38 72 GLU A O 1
ATOM 587 N N . PHE A 1 73 ? 0.567 4.039 10.543 1.00 97.69 73 PHE A N 1
ATOM 588 C CA . PHE A 1 73 ? 1.004 3.165 11.630 1.00 97.69 73 PHE A CA 1
ATOM 589 C C . PHE A 1 73 ? 2.467 3.415 12.018 1.00 97.69 73 PHE A C 1
ATOM 591 O O . PHE A 1 73 ? 2.775 3.519 13.208 1.00 97.69 73 PHE A O 1
ATOM 598 N N . LEU A 1 74 ? 3.363 3.568 11.037 1.00 97.44 74 LEU A N 1
ATOM 599 C CA . LEU A 1 74 ? 4.772 3.894 11.272 1.00 97.44 74 LEU A CA 1
ATOM 600 C C . LEU A 1 74 ? 4.947 5.297 11.865 1.00 97.44 74 LEU A C 1
ATOM 602 O O . LEU A 1 74 ? 5.692 5.457 12.832 1.00 97.44 74 LEU A O 1
ATOM 606 N N . LEU A 1 75 ? 4.227 6.300 11.350 1.00 96.12 75 LEU A N 1
ATOM 607 C CA . LEU A 1 75 ? 4.242 7.667 11.888 1.00 96.12 75 LEU A CA 1
ATOM 608 C C . LEU A 1 75 ? 3.733 7.731 13.338 1.00 96.12 75 LEU A C 1
ATOM 610 O O . LEU A 1 75 ? 4.169 8.589 14.105 1.00 96.12 75 LEU A O 1
ATOM 614 N N . LYS A 1 76 ? 2.861 6.800 13.743 1.00 96.50 76 LYS A N 1
ATOM 615 C CA . LYS A 1 76 ? 2.402 6.611 15.131 1.00 96.50 76 LYS A CA 1
ATOM 616 C C . LYS A 1 76 ? 3.261 5.633 15.937 1.00 96.50 76 LYS A C 1
ATOM 618 O O . LYS A 1 76 ? 2.811 5.117 16.960 1.00 96.50 76 LYS A O 1
ATOM 623 N N . SER A 1 77 ? 4.485 5.337 15.495 1.00 97.19 77 SER A N 1
ATOM 624 C CA . SER A 1 77 ? 5.416 4.421 16.179 1.00 97.19 77 SER A CA 1
ATOM 625 C C . SER A 1 77 ? 4.823 3.031 16.466 1.00 97.19 77 SER A C 1
ATOM 627 O O . SER A 1 77 ? 5.137 2.401 17.474 1.00 97.19 77 SER A O 1
ATOM 629 N N . GLY A 1 78 ? 3.920 2.557 15.608 1.00 96.94 78 GLY A N 1
ATOM 630 C CA . GLY A 1 78 ? 3.235 1.277 15.765 1.00 96.94 78 GLY A CA 1
ATOM 631 C C . GLY A 1 78 ? 2.091 1.271 16.790 1.00 96.94 78 GLY A C 1
ATOM 632 O O . GLY A 1 78 ? 1.666 0.208 17.253 1.00 96.94 78 GLY A O 1
ATOM 633 N N . SER A 1 79 ? 1.574 2.438 17.183 1.00 98.00 79 SER A N 1
ATOM 634 C CA . SER A 1 79 ? 0.518 2.546 18.191 1.00 98.00 79 SER A CA 1
ATOM 635 C C . SER A 1 79 ? -0.868 2.208 17.632 1.00 98.00 79 SER A C 1
ATOM 637 O O . SER A 1 79 ? -1.573 3.051 17.076 1.00 98.00 79 SER A O 1
ATOM 639 N N . LEU A 1 80 ? -1.329 0.977 17.875 1.00 98.00 80 LEU A N 1
ATOM 640 C CA . LEU A 1 80 ? -2.701 0.546 17.559 1.00 98.00 80 LEU A CA 1
ATOM 641 C C . LEU A 1 80 ? -3.775 1.412 18.239 1.00 98.00 80 LEU A C 1
ATOM 643 O O . LEU A 1 80 ? -4.857 1.607 17.689 1.00 98.00 80 LEU A O 1
ATOM 647 N N . LYS A 1 81 ? -3.479 1.950 19.430 1.00 97.50 81 LYS A N 1
ATOM 648 C CA . LYS A 1 81 ? -4.389 2.842 20.159 1.00 97.50 81 LYS A CA 1
ATOM 649 C C . LYS A 1 81 ? -4.576 4.168 19.421 1.00 97.50 81 LYS A C 1
ATOM 651 O O . LYS A 1 81 ? -5.706 4.625 19.275 1.00 97.50 81 LYS A O 1
ATOM 656 N N . GLU A 1 82 ? -3.488 4.784 18.965 1.00 97.94 82 GLU A N 1
ATOM 657 C CA . GLU A 1 82 ? -3.564 6.043 18.216 1.00 97.94 82 GLU A CA 1
ATOM 658 C C . GLU A 1 82 ? -4.232 5.843 16.860 1.00 97.94 82 GLU A C 1
ATOM 660 O O . GLU A 1 82 ? -5.095 6.635 16.490 1.00 97.94 82 GLU A O 1
ATOM 665 N N . MET A 1 83 ? -3.928 4.736 16.182 1.00 97.94 83 MET A N 1
ATOM 666 C CA . MET A 1 83 ? -4.599 4.357 14.939 1.00 97.94 83 MET A CA 1
ATOM 667 C C . MET A 1 83 ? -6.110 4.171 15.122 1.00 97.94 83 MET A C 1
ATOM 669 O O . MET A 1 83 ? -6.893 4.685 14.328 1.00 97.94 83 MET A O 1
ATOM 673 N N . ALA A 1 84 ? -6.543 3.483 16.183 1.00 97.62 84 ALA A N 1
ATOM 674 C CA . ALA A 1 84 ? -7.961 3.310 16.509 1.00 97.62 84 ALA A CA 1
ATOM 675 C C . ALA A 1 84 ? -8.676 4.652 16.717 1.00 97.62 84 ALA A C 1
ATOM 677 O O . ALA A 1 84 ? -9.741 4.881 16.138 1.00 97.62 84 ALA A O 1
ATOM 678 N N . ASN A 1 85 ? -8.052 5.564 17.465 1.00 97.06 85 ASN A N 1
ATOM 679 C CA . ASN A 1 85 ? -8.580 6.909 17.679 1.00 97.06 85 ASN A CA 1
ATOM 680 C C . ASN A 1 85 ? -8.664 7.710 16.371 1.00 97.06 85 ASN A C 1
ATOM 682 O O . ASN A 1 85 ? -9.697 8.313 16.095 1.00 97.06 85 ASN A O 1
ATOM 686 N N . GLN A 1 86 ? -7.603 7.696 15.559 1.00 94.31 86 GLN A N 1
ATOM 687 C CA . GLN A 1 86 ? -7.530 8.439 14.299 1.00 94.31 86 GLN A CA 1
ATOM 688 C C . GLN A 1 86 ? -8.552 7.944 13.270 1.00 94.31 86 GLN A C 1
ATOM 690 O O . GLN A 1 86 ? -9.194 8.747 12.599 1.00 94.31 86 GLN A O 1
ATOM 695 N N . LEU A 1 87 ? -8.728 6.626 13.162 1.00 94.00 87 LEU A N 1
ATOM 696 C CA . LEU A 1 87 ? -9.656 6.009 12.214 1.00 94.00 87 LEU A CA 1
ATOM 697 C C . LEU A 1 87 ? -11.107 5.977 12.725 1.00 94.00 87 LEU A C 1
ATOM 699 O O . LEU A 1 87 ? -12.003 5.562 11.987 1.00 94.00 87 LEU A O 1
ATOM 703 N N . GLY A 1 88 ? -11.356 6.358 13.985 1.00 96.56 88 GLY A N 1
ATOM 704 C CA . GLY A 1 88 ? -12.672 6.237 14.618 1.00 96.56 88 GLY A CA 1
ATOM 705 C C . GLY A 1 88 ? -13.156 4.784 14.688 1.00 96.56 88 GLY A C 1
ATOM 706 O O . GLY A 1 88 ? -14.341 4.506 14.492 1.00 96.56 88 GLY A O 1
ATOM 707 N N . LYS A 1 89 ? -12.234 3.838 14.900 1.00 96.31 89 LYS A N 1
ATOM 708 C CA . LYS A 1 89 ? -12.503 2.394 14.949 1.00 96.31 89 LYS A CA 1
ATOM 709 C C . LYS A 1 89 ? -12.156 1.823 16.316 1.00 96.31 89 LYS A C 1
ATOM 711 O O . LYS A 1 89 ? -11.380 2.394 17.074 1.00 96.31 89 LYS A O 1
ATOM 716 N N . SER A 1 90 ? -12.722 0.660 16.627 1.00 97.94 90 SER A N 1
ATOM 717 C CA . SER A 1 90 ? -12.339 -0.070 17.833 1.00 97.94 90 SER A CA 1
ATOM 718 C C . SER A 1 90 ? -10.906 -0.600 17.711 1.00 97.94 90 SER A C 1
ATOM 720 O O . SER A 1 90 ? -10.457 -0.936 16.611 1.00 97.94 90 SER A O 1
ATOM 722 N N . TYR A 1 91 ? -10.201 -0.723 18.839 1.00 97.62 91 TYR A N 1
ATOM 723 C CA . TYR A 1 91 ? -8.876 -1.347 18.869 1.00 97.62 91 TYR A CA 1
ATOM 724 C C . TYR A 1 91 ? -8.867 -2.743 18.207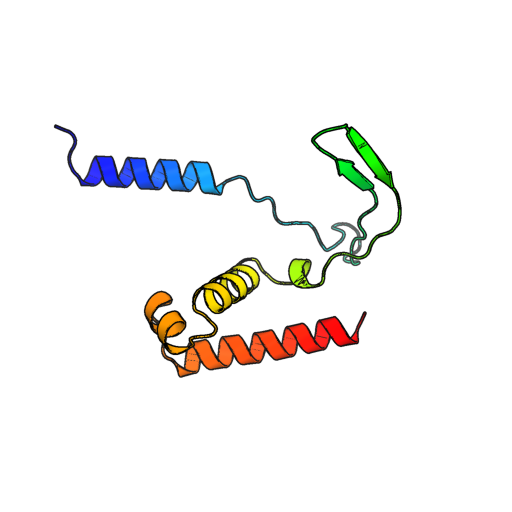 1.00 97.62 91 TYR A C 1
ATOM 726 O O . TYR A 1 91 ? -8.009 -2.954 17.350 1.00 97.62 91 TYR A O 1
ATOM 734 N N . PRO A 1 92 ? -9.826 -3.660 18.487 1.00 98.19 92 PRO A N 1
ATOM 735 C CA . PRO A 1 92 ? -9.902 -4.945 17.785 1.00 98.19 92 PRO A CA 1
ATOM 736 C C . PRO A 1 92 ? -9.996 -4.815 16.261 1.00 98.19 92 PRO A C 1
ATOM 738 O O . PRO A 1 92 ? -9.324 -5.541 15.542 1.00 98.19 92 PRO A O 1
ATOM 741 N N . THR A 1 93 ? -10.773 -3.856 15.748 1.00 97.69 93 THR A N 1
ATOM 742 C CA . THR A 1 93 ? -10.898 -3.635 14.297 1.00 97.69 93 THR A CA 1
ATOM 743 C C . THR A 1 93 ? -9.566 -3.243 13.661 1.00 97.69 93 THR A C 1
ATOM 745 O O . THR A 1 93 ? -9.212 -3.760 12.606 1.00 97.69 93 THR A O 1
ATOM 748 N N . VAL A 1 94 ? -8.820 -2.334 14.294 1.00 97.94 94 VAL A N 1
ATOM 749 C CA . VAL A 1 94 ? -7.510 -1.897 13.784 1.00 97.94 94 VAL A CA 1
ATOM 750 C C . VAL A 1 94 ? -6.467 -3.000 13.921 1.00 97.94 94 VAL A C 1
ATOM 752 O O . VAL A 1 94 ? -5.651 -3.175 13.020 1.00 97.94 94 VAL A O 1
ATOM 755 N N . ARG A 1 95 ? -6.510 -3.762 15.019 1.00 98.19 95 ARG A N 1
ATOM 756 C CA . ARG A 1 95 ? -5.636 -4.916 15.233 1.00 98.19 95 ARG A CA 1
ATOM 757 C C . ARG A 1 95 ? -5.817 -5.955 14.131 1.00 98.19 95 ARG A C 1
ATOM 759 O O . ARG A 1 95 ? -4.831 -6.318 13.508 1.00 98.19 95 ARG A O 1
ATOM 766 N N . ASN A 1 96 ? -7.060 -6.344 13.848 1.00 98.38 96 ASN A N 1
ATOM 767 C CA . ASN A 1 96 ? -7.356 -7.309 12.792 1.00 98.38 96 ASN A CA 1
ATOM 768 C C . ASN A 1 96 ? -6.862 -6.806 11.430 1.00 98.38 96 ASN A C 1
ATOM 770 O O . ASN A 1 96 ? -6.193 -7.543 10.723 1.00 98.38 96 ASN A O 1
ATOM 774 N N . LYS A 1 97 ? -7.085 -5.521 11.108 1.00 97.38 97 LYS A N 1
ATOM 775 C CA . LYS A 1 97 ? -6.573 -4.926 9.863 1.00 97.38 97 LYS A CA 1
ATOM 776 C C . LYS A 1 97 ? -5.042 -4.988 9.761 1.00 97.38 97 LYS A C 1
ATOM 778 O O . LYS A 1 97 ? -4.518 -5.205 8.673 1.00 97.38 97 LYS A O 1
ATOM 783 N N . LEU A 1 98 ? -4.322 -4.777 10.867 1.00 98.31 98 LEU A N 1
ATOM 784 C CA . LEU A 1 98 ? -2.864 -4.923 10.897 1.00 98.31 98 LEU A CA 1
ATOM 785 C C . LEU A 1 98 ? -2.445 -6.382 10.680 1.00 98.31 98 LEU A C 1
ATOM 787 O O . LEU A 1 98 ? -1.536 -6.623 9.892 1.00 98.31 98 LEU A O 1
ATOM 791 N N . ASP A 1 99 ? -3.091 -7.326 11.365 1.00 98.19 99 ASP A N 1
ATOM 792 C CA . ASP A 1 99 ? -2.783 -8.754 11.248 1.00 98.19 99 ASP A CA 1
ATOM 793 C C . ASP A 1 99 ? -3.035 -9.254 9.807 1.00 98.19 99 ASP A C 1
ATOM 795 O O . ASP A 1 99 ? -2.127 -9.818 9.196 1.00 98.19 99 ASP A O 1
ATOM 799 N N . ASP A 1 100 ? -4.178 -8.906 9.200 1.00 97.56 100 ASP A N 1
ATOM 800 C CA . ASP A 1 100 ? -4.500 -9.211 7.794 1.00 97.56 100 ASP A CA 1
ATOM 801 C C . ASP A 1 100 ? -3.428 -8.668 6.826 1.00 97.56 100 ASP A C 1
ATOM 803 O O . ASP A 1 100 ? -3.044 -9.312 5.844 1.00 97.56 100 ASP A O 1
ATOM 807 N N . LEU A 1 101 ? -2.923 -7.460 7.099 1.00 97.19 101 LEU A N 1
ATOM 808 C CA . LEU A 1 101 ? -1.905 -6.816 6.274 1.00 97.19 101 LEU A CA 1
ATOM 809 C C . LEU A 1 101 ? -0.525 -7.465 6.430 1.00 97.19 101 LEU A C 1
ATOM 811 O O . LEU A 1 101 ? 0.207 -7.588 5.445 1.00 97.19 101 LEU A O 1
ATOM 815 N N . ILE A 1 102 ? -0.170 -7.892 7.644 1.00 96.88 102 ILE A N 1
ATOM 816 C CA . ILE A 1 102 ? 1.054 -8.657 7.908 1.00 96.88 102 ILE A CA 1
ATOM 817 C C . ILE A 1 102 ? 1.010 -9.979 7.141 1.00 96.88 102 ILE A C 1
ATOM 819 O O . ILE A 1 102 ? 1.966 -10.290 6.430 1.00 96.88 102 ILE A O 1
ATOM 823 N N . ASP A 1 103 ? -0.100 -10.713 7.215 1.00 96.94 103 ASP A N 1
ATOM 824 C CA . ASP A 1 103 ? -0.265 -11.988 6.513 1.00 96.94 103 ASP A CA 1
ATOM 825 C C . ASP A 1 103 ? -0.153 -11.813 4.995 1.00 96.94 103 ASP A C 1
ATOM 827 O O . ASP A 1 103 ? 0.570 -12.557 4.321 1.00 96.94 103 ASP A O 1
ATOM 831 N N . LYS A 1 104 ? -0.781 -10.764 4.449 1.00 95.44 104 LYS A N 1
ATOM 832 C CA . LYS A 1 104 ? -0.649 -10.401 3.033 1.00 95.44 104 LYS A CA 1
ATOM 833 C C . LYS A 1 104 ? 0.806 -10.122 2.647 1.00 95.44 104 LYS A C 1
ATOM 835 O O . LYS A 1 104 ? 1.282 -10.645 1.640 1.00 95.44 104 LYS A O 1
ATOM 840 N N . LEU A 1 105 ? 1.524 -9.317 3.431 1.00 94.50 105 LEU A N 1
ATOM 841 C CA . LEU A 1 105 ? 2.924 -8.972 3.167 1.00 94.50 105 LEU A CA 1
ATOM 842 C C . LEU A 1 105 ? 3.854 -10.186 3.258 1.00 94.50 105 LEU A C 1
ATOM 844 O O . LEU A 1 105 ? 4.746 -10.325 2.422 1.00 94.50 105 LEU A O 1
ATOM 848 N N . LEU A 1 106 ? 3.639 -11.080 4.226 1.00 94.44 106 LEU A N 1
ATOM 849 C CA . LEU A 1 106 ? 4.373 -12.343 4.329 1.00 94.44 106 LEU A CA 1
ATOM 850 C C . LEU A 1 106 ? 4.126 -13.226 3.103 1.00 94.44 106 LEU A C 1
ATOM 852 O O . LEU A 1 106 ? 5.076 -13.773 2.544 1.00 94.44 106 LEU A O 1
ATOM 856 N N . GLY A 1 107 ? 2.875 -13.311 2.644 1.00 92.75 107 GLY A N 1
ATOM 857 C CA . GLY A 1 107 ? 2.523 -14.011 1.412 1.00 92.75 107 GLY A CA 1
ATOM 858 C C . GLY A 1 107 ? 3.251 -13.447 0.193 1.00 92.75 107 GLY A C 1
ATOM 859 O O . GLY A 1 107 ? 3.780 -14.208 -0.609 1.00 92.75 107 GLY A O 1
ATOM 860 N N . LEU A 1 108 ? 3.336 -12.123 0.059 1.00 89.50 108 LEU A N 1
ATOM 861 C CA . LEU A 1 108 ? 4.044 -11.495 -1.058 1.00 89.50 108 LEU A CA 1
ATOM 862 C C . LEU A 1 108 ? 5.564 -11.693 -0.978 1.00 89.50 108 LEU A C 1
ATOM 864 O O . LEU A 1 108 ? 6.166 -12.060 -1.979 1.00 89.50 108 LEU A O 1
ATOM 868 N N . LYS A 1 109 ? 6.166 -11.532 0.207 1.00 87.06 109 LYS A N 1
ATOM 869 C CA . LYS A 1 109 ? 7.613 -11.700 0.422 1.00 87.06 109 LYS A CA 1
ATOM 870 C C . LYS A 1 109 ? 8.102 -13.119 0.112 1.00 87.06 109 LYS A C 1
ATOM 872 O O . LYS A 1 109 ? 9.223 -13.287 -0.342 1.00 87.06 109 LYS A O 1
ATOM 877 N N . ASN A 1 110 ? 7.292 -14.138 0.394 1.00 80.19 110 ASN A N 1
ATOM 878 C CA . ASN A 1 110 ? 7.670 -15.537 0.170 1.00 80.19 110 ASN A CA 1
ATOM 879 C C . ASN A 1 110 ? 7.558 -15.975 -1.305 1.00 80.19 110 ASN A C 1
ATOM 881 O O . ASN A 1 110 ? 7.966 -17.087 -1.628 1.00 80.19 110 ASN A O 1
ATOM 885 N N . ASN A 1 111 ? 6.978 -15.137 -2.172 1.00 62.69 111 ASN A N 1
ATOM 886 C CA . ASN A 1 111 ? 6.806 -15.393 -3.606 1.00 62.69 111 ASN A CA 1
ATOM 887 C C . ASN A 1 111 ? 7.836 -14.652 -4.487 1.00 62.69 111 ASN A C 1
ATOM 889 O O . ASN A 1 111 ? 7.717 -14.724 -5.712 1.00 62.69 111 ASN A O 1
ATOM 893 N N . ASP A 1 112 ? 8.792 -13.944 -3.874 1.00 53.97 112 ASP A N 1
ATOM 894 C CA . ASP A 1 112 ? 9.910 -13.242 -4.525 1.00 53.97 112 ASP A CA 1
ATOM 895 C C . ASP A 1 112 ? 11.231 -14.026 -4.385 1.00 53.97 112 ASP A C 1
ATOM 897 O O . ASP A 1 112 ? 11.442 -14.673 -3.329 1.00 53.97 112 ASP A O 1
#

Foldseek 3Di:
DDDPVRVVVVVVVVVVVVVPPDDQDDQADPPPRDGDWDAWDADPPPRDIDGDTHHDPLLSVDDPVLNVLVVVCVVVVNDLPVVCVVVVHDSVVSVVSVVVSVVSSVVSVVVD

Secondary structure (DSSP, 8-state):
---HHHHHHHHHHHHHHHHTT-PPPP-B-TTT-PBP-EEEEE-TTT--EEEEEEPPPGGGGS-HHHHHHHHHHHHTTT-HHHHHHHHT--HHHHHHHHHHHHHHHHHHHTT-